Protein AF-A0A1D6YD82-F1 (afdb_monomer_lite)

InterPro domains:
  IPR000440 NADH:ubiquinone/plastoquinone oxidoreductase, chain 3 [PF00507] (14-110)
  IPR000440 NADH:ubiquinone/plastoquinone oxidoreductase, chain 3 [PTHR11058] (2-110)
  IPR038430 NADH:ubiquinone oxidoreductase, subunit 3 superfamily [G3DSA:1.20.58.1610] (1-111)

Structure (mmCIF, N/CA/C/O backbone):
data_AF-A0A1D6YD82-F1
#
_entry.id   AF-A0A1D6YD82-F1
#
loop_
_atom_site.group_PDB
_atom_site.id
_atom_site.type_symbol
_atom_site.label_atom_id
_atom_site.label_alt_id
_atom_site.label_comp_id
_atom_site.label_asym_id
_atom_site.label_entity_id
_atom_site.label_seq_id
_atom_site.pdbx_PDB_ins_code
_atom_site.Cartn_x
_atom_site.Cartn_y
_atom_site.Cartn_z
_atom_site.occupancy
_atom_site.B_iso_or_equiv
_atom_site.auth_seq_id
_atom_site.auth_comp_id
_atom_site.auth_asym_id
_atom_site.auth_atom_id
_atom_site.pdbx_PDB_model_num
ATOM 1 N N . MET A 1 1 ? 20.834 18.895 5.777 1.00 86.38 1 MET A N 1
ATOM 2 C CA . MET A 1 1 ? 19.389 19.181 5.948 1.00 86.38 1 MET A CA 1
ATOM 3 C C . MET A 1 1 ? 18.548 17.921 6.121 1.00 86.38 1 MET A C 1
ATOM 5 O O . MET A 1 1 ? 17.846 17.843 7.114 1.00 86.38 1 MET A O 1
ATOM 9 N N . LEU A 1 2 ? 18.631 16.919 5.239 1.00 91.56 2 LEU A N 1
ATOM 10 C CA . LEU A 1 2 ? 17.781 15.716 5.320 1.00 91.56 2 LEU A CA 1
ATOM 11 C C . LEU A 1 2 ? 17.956 14.909 6.624 1.00 91.56 2 LEU A C 1
ATOM 13 O O . LEU A 1 2 ? 16.970 14.586 7.277 1.00 91.56 2 LEU A O 1
ATOM 17 N N . LEU A 1 3 ? 19.197 14.687 7.073 1.00 93.19 3 LEU A N 1
ATOM 18 C CA . LEU A 1 3 ? 19.475 14.003 8.347 1.00 93.19 3 LEU A CA 1
ATOM 19 C C . LEU A 1 3 ? 18.936 14.771 9.567 1.00 93.19 3 LEU A C 1
ATOM 21 O O . LEU A 1 3 ? 18.464 14.163 10.522 1.00 93.19 3 LEU A O 1
ATOM 25 N N . PHE A 1 4 ? 18.948 16.108 9.505 1.00 95.19 4 PHE A N 1
ATOM 26 C CA 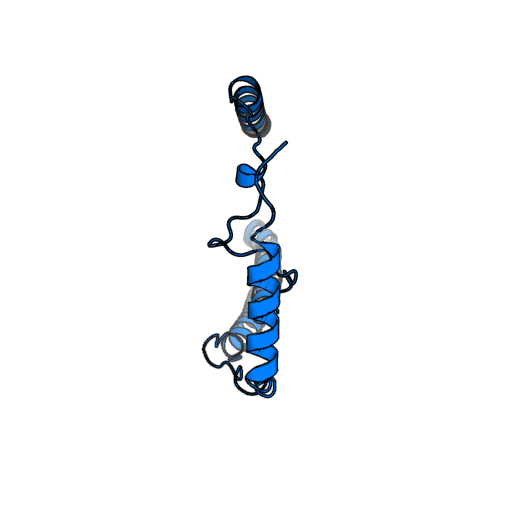. PHE A 1 4 ? 18.356 16.951 10.542 1.00 95.19 4 PHE A CA 1
ATOM 27 C C . PHE A 1 4 ? 16.842 16.735 10.622 1.00 95.19 4 PHE A C 1
ATOM 29 O O . PHE A 1 4 ? 16.335 16.509 11.711 1.00 95.19 4 PHE A O 1
ATOM 36 N N . PHE A 1 5 ? 16.127 16.717 9.492 1.00 95.50 5 PHE A N 1
ATOM 37 C CA . PHE A 1 5 ? 14.679 16.476 9.491 1.00 95.50 5 PHE A CA 1
ATOM 38 C C . PHE A 1 5 ? 14.305 15.068 9.971 1.00 95.50 5 PHE A C 1
ATOM 40 O O . PHE A 1 5 ? 13.377 14.936 10.766 1.00 95.50 5 PHE A O 1
ATOM 47 N N . ILE A 1 6 ? 15.047 14.037 9.553 1.00 96.75 6 ILE A N 1
ATOM 48 C CA . ILE A 1 6 ? 14.799 12.647 9.975 1.00 96.75 6 ILE A CA 1
ATOM 49 C C . ILE A 1 6 ? 14.903 12.490 11.494 1.00 96.75 6 ILE A C 1
ATOM 51 O O . ILE A 1 6 ? 14.129 11.740 12.079 1.00 96.75 6 ILE A O 1
ATOM 55 N N . LEU A 1 7 ? 15.835 13.196 12.138 1.00 96.12 7 LEU A N 1
ATOM 56 C CA . LEU A 1 7 ? 16.027 13.112 13.585 1.00 96.12 7 LEU A CA 1
ATOM 57 C C . LEU A 1 7 ? 15.127 14.087 14.357 1.00 96.12 7 LEU A C 1
ATOM 59 O O . LEU A 1 7 ? 14.593 13.739 15.406 1.00 96.12 7 LEU A O 1
ATOM 63 N N . PHE A 1 8 ? 14.930 15.297 13.836 1.00 97.00 8 PHE A N 1
ATOM 64 C CA . PHE A 1 8 ? 14.187 16.357 14.512 1.00 97.00 8 PHE A CA 1
ATOM 65 C C . PHE A 1 8 ? 12.691 16.050 14.626 1.00 97.00 8 PHE A C 1
ATOM 67 O O . PHE A 1 8 ? 12.119 16.249 15.691 1.00 97.00 8 PHE A O 1
ATOM 74 N N . VAL A 1 9 ? 12.055 15.536 13.568 1.00 96.25 9 VAL A N 1
ATOM 75 C CA . VAL A 1 9 ? 10.605 15.266 13.553 1.00 96.25 9 VAL A CA 1
ATOM 76 C C . VAL A 1 9 ? 10.172 14.256 14.631 1.00 96.25 9 VAL A C 1
ATOM 78 O O . VAL A 1 9 ? 9.318 14.614 15.445 1.00 96.25 9 VAL A O 1
ATOM 81 N N . PRO A 1 10 ? 10.734 13.032 14.719 1.00 96.56 10 PRO A N 1
ATOM 82 C CA . PRO A 1 10 ? 10.330 12.079 15.755 1.00 96.56 10 PRO A CA 1
ATOM 83 C C . PRO A 1 10 ? 10.716 12.555 17.160 1.00 96.56 10 PRO A C 1
ATOM 85 O O . PRO A 1 10 ? 9.952 12.359 18.105 1.00 96.56 10 PRO A O 1
ATOM 88 N N . LEU A 1 11 ? 11.866 13.225 17.303 1.00 96.50 11 LEU A N 1
ATOM 89 C CA . LEU A 1 11 ? 12.304 13.790 18.579 1.00 96.50 11 LEU A CA 1
ATOM 90 C C . LEU A 1 11 ? 11.333 14.866 19.077 1.00 96.50 11 LEU A C 1
ATOM 92 O O . LEU A 1 11 ? 10.976 14.883 20.250 1.00 96.50 11 LEU A O 1
ATOM 96 N N . PHE A 1 12 ? 10.868 15.738 18.185 1.00 96.88 12 PHE A N 1
ATOM 97 C CA . PHE A 1 12 ? 9.913 16.787 18.514 1.00 96.88 12 PHE A CA 1
ATOM 98 C C . PHE A 1 12 ? 8.561 16.210 18.953 1.00 96.88 12 PHE A C 1
ATOM 100 O O . PHE A 1 12 ? 8.006 16.651 19.959 1.00 96.88 12 PHE A O 1
ATOM 107 N N . VAL A 1 13 ? 8.069 15.169 18.268 1.00 96.88 13 VAL A N 1
ATOM 108 C CA . VAL A 1 13 ? 6.851 14.444 18.672 1.00 96.88 13 VAL A CA 1
ATOM 109 C C . VAL A 1 13 ? 7.013 13.824 20.065 1.00 96.88 13 VAL A C 1
ATOM 111 O O . VAL A 1 13 ? 6.117 13.956 20.899 1.00 96.88 13 VAL A O 1
ATOM 114 N N . LEU A 1 14 ? 8.162 13.206 20.355 1.00 96.38 14 LEU A N 1
ATOM 115 C CA . LEU A 1 14 ? 8.454 12.635 21.675 1.00 96.38 14 LEU A CA 1
ATOM 116 C C . LEU A 1 14 ? 8.526 13.697 22.776 1.00 96.38 14 LEU A C 1
ATOM 118 O O . LEU A 1 14 ? 7.994 13.478 23.862 1.00 96.38 14 LEU A O 1
ATOM 122 N N . ILE A 1 15 ? 9.143 14.851 22.505 1.00 96.38 15 ILE A N 1
ATOM 123 C CA . ILE A 1 15 ? 9.212 15.965 23.460 1.00 96.38 15 ILE A CA 1
ATOM 124 C C . ILE A 1 15 ? 7.807 16.484 23.770 1.00 96.38 15 ILE A C 1
ATOM 126 O O . ILE A 1 15 ? 7.471 16.647 24.940 1.00 96.38 15 ILE A O 1
ATOM 130 N N . LEU A 1 16 ? 6.965 16.700 22.755 1.00 96.06 16 LEU A N 1
ATOM 131 C CA . LEU A 1 16 ? 5.585 17.144 22.964 1.00 96.06 16 LEU A CA 1
ATOM 132 C C . LEU A 1 16 ? 4.763 16.124 23.757 1.00 96.06 16 LEU A C 1
ATOM 134 O O . LEU A 1 16 ? 4.018 16.513 24.656 1.00 96.06 16 LEU A O 1
ATOM 138 N N . LEU A 1 17 ? 4.928 14.830 23.473 1.00 95.38 17 LEU A N 1
ATOM 139 C CA . LEU A 1 17 ? 4.284 13.769 24.244 1.00 95.38 17 LEU A CA 1
ATOM 140 C C . LEU A 1 17 ? 4.772 13.753 25.703 1.00 95.38 17 LEU A C 1
ATOM 142 O O . LEU A 1 17 ? 3.963 13.618 26.619 1.00 95.38 17 LEU A O 1
ATOM 146 N N . GLY A 1 18 ? 6.075 13.944 25.931 1.00 93.88 18 GLY A N 1
ATOM 147 C CA . GLY A 1 18 ? 6.663 14.037 27.268 1.00 93.88 18 GLY A CA 1
ATOM 148 C C . GLY A 1 18 ? 6.150 15.245 28.055 1.00 93.88 18 GLY A C 1
ATOM 149 O O . GLY A 1 18 ? 5.753 15.107 29.209 1.00 93.88 18 GLY A O 1
ATOM 150 N N . VAL A 1 19 ? 6.076 16.416 27.417 1.00 94.75 19 VAL A N 1
ATOM 151 C CA . VAL A 1 19 ? 5.492 17.628 28.012 1.00 94.75 19 VAL A CA 1
ATOM 152 C C . VAL A 1 19 ? 4.012 17.416 28.330 1.00 94.75 19 VAL A C 1
ATOM 154 O O . VAL A 1 19 ? 3.574 17.787 29.415 1.00 94.75 19 VAL A O 1
ATOM 157 N N . HIS A 1 20 ? 3.246 16.781 27.436 1.00 92.62 20 HIS A N 1
ATOM 158 C CA . HIS A 1 20 ? 1.845 16.453 27.696 1.00 92.62 20 HIS A CA 1
ATOM 159 C C . HIS A 1 20 ? 1.698 15.570 28.938 1.00 92.62 20 HIS A C 1
ATOM 161 O O . HIS A 1 20 ? 0.890 15.886 29.799 1.00 92.62 20 HIS A O 1
ATOM 167 N N . MET A 1 21 ? 2.509 14.521 29.081 1.00 89.62 21 MET A N 1
ATOM 168 C CA . MET A 1 21 ? 2.461 13.644 30.256 1.00 89.62 21 MET A CA 1
ATOM 169 C C . MET A 1 21 ? 2.850 14.355 31.563 1.00 89.62 21 MET A C 1
ATOM 171 O O . MET A 1 21 ? 2.307 14.017 32.610 1.00 89.62 21 MET A O 1
ATOM 175 N N . LEU A 1 22 ? 3.763 15.334 31.519 1.00 89.06 22 LEU A N 1
ATOM 176 C CA . LEU A 1 22 ? 4.165 16.107 32.703 1.00 89.06 22 LEU A CA 1
ATOM 177 C C . LEU A 1 22 ? 3.146 17.186 33.099 1.00 89.06 22 LEU A C 1
ATOM 179 O O . LEU A 1 22 ? 2.976 17.458 34.284 1.00 89.06 22 LEU A O 1
ATOM 183 N N . VAL A 1 23 ? 2.513 17.837 32.120 1.00 90.06 23 VAL A N 1
ATOM 184 C CA . VAL A 1 23 ? 1.611 18.979 32.348 1.00 90.06 23 VAL A CA 1
ATOM 185 C C . VAL A 1 23 ? 0.151 18.537 32.493 1.00 90.06 23 VAL A C 1
ATOM 187 O O . VAL A 1 23 ? -0.627 19.199 33.181 1.00 90.06 23 VAL A O 1
ATOM 190 N N . ALA A 1 24 ? -0.252 17.431 31.862 1.00 85.94 24 ALA A N 1
ATOM 191 C CA . ALA A 1 24 ? -1.623 16.947 31.932 1.00 85.94 24 ALA A CA 1
ATOM 192 C C . ALA A 1 24 ? -1.941 16.388 33.324 1.00 85.94 24 ALA A C 1
ATOM 194 O O . ALA A 1 24 ? -1.254 15.518 33.855 1.00 85.94 24 ALA A O 1
ATOM 195 N N . THR A 1 25 ? -3.049 16.854 33.900 1.00 79.12 25 THR A N 1
ATOM 196 C CA . THR A 1 25 ? -3.591 16.274 35.129 1.00 79.12 25 THR A CA 1
ATOM 197 C C . THR A 1 25 ? -4.176 14.891 34.832 1.00 79.12 25 THR A C 1
ATOM 199 O O . THR A 1 25 ? -5.151 14.739 34.091 1.00 79.12 25 THR A O 1
ATOM 202 N N . SER A 1 26 ? -3.548 13.855 35.387 1.00 74.12 26 SER A N 1
ATOM 203 C CA . SER A 1 26 ? -4.035 12.481 35.289 1.00 74.12 26 SER A CA 1
ATOM 204 C C . SER A 1 26 ? -4.957 12.185 36.470 1.00 74.12 26 SER A C 1
ATOM 206 O 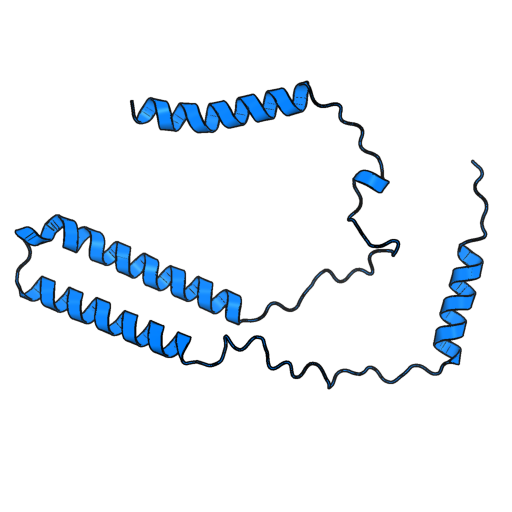O . SER A 1 26 ? -4.497 12.011 37.596 1.00 74.12 26 SER A O 1
ATOM 208 N N . ASN A 1 27 ? -6.267 12.151 36.218 1.00 78.19 27 ASN A N 1
ATOM 209 C CA . ASN A 1 27 ? -7.276 11.717 37.186 1.00 78.19 27 ASN A CA 1
ATOM 210 C C . ASN A 1 27 ? -8.068 10.536 36.583 1.00 78.19 27 ASN A C 1
ATOM 212 O O . ASN A 1 27 ? -9.032 10.767 35.835 1.00 78.19 27 ASN A O 1
ATOM 216 N N . PRO A 1 28 ? -7.573 9.292 36.756 1.00 76.06 28 PRO A N 1
ATOM 217 C CA . PRO A 1 28 ? -8.216 8.089 36.246 1.00 76.06 28 PRO A CA 1
ATOM 218 C C . PRO A 1 28 ? -9.344 7.660 37.190 1.00 76.06 28 PRO A C 1
ATOM 220 O O . PRO A 1 28 ? -9.098 7.184 38.293 1.00 76.06 28 PRO A O 1
ATOM 223 N N . ASP A 1 29 ? -10.583 7.816 36.737 1.00 79.81 29 ASP A N 1
ATOM 224 C CA . ASP A 1 29 ? -11.772 7.302 37.418 1.00 79.81 29 ASP A CA 1
ATOM 225 C C . ASP A 1 29 ? -12.266 6.021 36.725 1.00 79.81 29 ASP A C 1
ATOM 227 O O . ASP A 1 29 ? -12.117 5.885 35.508 1.00 79.81 29 ASP A O 1
ATOM 231 N N . ALA A 1 30 ? -12.871 5.093 37.471 1.00 74.1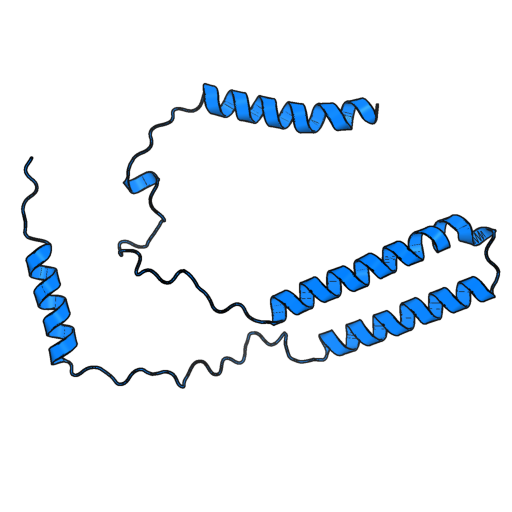2 30 ALA A N 1
ATOM 232 C CA . ALA A 1 30 ? -13.315 3.787 36.971 1.00 74.12 30 ALA A CA 1
ATOM 233 C C . ALA A 1 30 ? -14.301 3.913 35.792 1.00 74.12 30 ALA A C 1
ATOM 235 O O . ALA A 1 30 ? -14.217 3.151 34.830 1.00 74.12 30 ALA A O 1
ATOM 236 N N . ALA A 1 31 ? -15.171 4.927 35.825 1.00 70.94 31 ALA A N 1
ATOM 237 C CA . ALA A 1 31 ? -16.105 5.240 34.743 1.00 70.94 31 ALA A CA 1
ATOM 238 C C . ALA A 1 31 ? -15.436 5.908 33.523 1.00 70.94 31 ALA A C 1
ATOM 240 O O . ALA A 1 31 ? -15.965 5.859 32.416 1.00 70.94 31 ALA A O 1
ATOM 241 N N . LYS A 1 32 ? -14.267 6.537 33.708 1.00 69.88 32 LYS A N 1
ATOM 242 C CA . LYS A 1 32 ? -13.487 7.183 32.639 1.00 69.88 32 LYS A CA 1
ATOM 243 C C . LYS A 1 32 ? -12.583 6.193 31.899 1.00 69.88 32 LYS A C 1
ATOM 245 O O . LYS A 1 32 ? -12.224 6.441 30.751 1.00 69.88 32 LYS A O 1
ATOM 250 N N . VAL A 1 33 ? -12.199 5.099 32.557 1.00 80.75 33 VAL A N 1
ATOM 251 C CA . VAL A 1 33 ? -11.339 4.044 31.990 1.00 80.75 33 VAL A CA 1
ATOM 252 C C . VAL A 1 33 ? -12.122 2.838 31.463 1.00 80.75 33 VAL A C 1
ATOM 254 O O . VAL A 1 33 ? -11.530 1.975 30.817 1.00 80.75 33 VAL A O 1
ATOM 257 N N . SER A 1 34 ? -13.434 2.763 31.707 1.00 77.12 34 SER A N 1
ATOM 258 C CA . SER A 1 34 ? -14.293 1.740 31.110 1.00 77.12 34 SER A CA 1
ATOM 259 C C . SER A 1 34 ? -14.691 2.108 29.672 1.00 77.12 34 SER A C 1
ATOM 261 O O . SER A 1 34 ? -14.861 3.293 29.375 1.00 77.12 34 SER A O 1
ATOM 263 N N . PRO A 1 35 ? -14.888 1.127 28.770 1.00 80.69 35 PRO A N 1
ATOM 264 C CA . PRO A 1 35 ? -15.432 1.378 27.438 1.00 80.69 35 PRO A CA 1
ATOM 265 C C . PRO A 1 35 ? -16.767 2.128 27.504 1.00 80.69 35 PRO A C 1
ATOM 267 O O . PRO A 1 35 ? -17.587 1.864 28.384 1.00 80.69 35 PRO A O 1
ATOM 270 N N . TYR A 1 36 ? -16.995 3.054 26.568 1.00 76.88 36 TYR A N 1
ATOM 271 C CA . TYR A 1 36 ? -18.289 3.722 26.456 1.00 76.88 36 TYR A CA 1
ATOM 272 C C . TYR A 1 36 ? -19.326 2.726 25.941 1.00 76.88 36 TYR A C 1
ATOM 274 O O . TYR A 1 36 ? -19.316 2.334 24.775 1.00 76.88 36 TYR A O 1
ATOM 282 N N . GLU A 1 37 ? -20.233 2.339 26.821 1.00 77.31 37 GLU A N 1
ATOM 283 C CA . GLU A 1 37 ? -21.403 1.537 26.505 1.00 77.31 37 GLU A CA 1
ATOM 284 C C . GLU A 1 37 ? -22.619 2.376 26.868 1.00 77.31 37 GLU A C 1
ATOM 286 O O . GLU A 1 37 ? -22.582 3.104 27.858 1.00 77.31 37 GLU A O 1
ATOM 291 N N . CYS A 1 38 ? -23.685 2.336 26.070 1.00 77.75 38 CYS A N 1
ATOM 292 C CA . CYS A 1 38 ? -24.868 3.195 26.213 1.00 77.75 38 CYS A CA 1
ATOM 293 C C . CYS A 1 38 ? -25.705 2.933 27.498 1.00 77.75 38 CYS A C 1
ATOM 295 O O . CYS A 1 38 ? -26.928 2.858 27.427 1.00 77.75 38 CYS A O 1
ATOM 297 N N . GLY A 1 39 ? -25.079 2.772 28.669 1.00 73.50 39 GLY A N 1
ATOM 298 C CA . GLY A 1 39 ? -25.699 2.458 29.958 1.00 73.50 39 GLY A CA 1
ATOM 299 C C . GLY A 1 39 ? -25.889 0.961 30.226 1.00 73.50 39 GLY A C 1
ATOM 300 O O . GLY A 1 39 ? -26.601 0.604 31.160 1.00 73.50 39 GLY A O 1
ATOM 301 N N . MET A 1 40 ? -25.289 0.083 29.415 1.00 66.94 40 MET A N 1
ATOM 302 C CA . MET A 1 40 ? -25.420 -1.378 29.503 1.00 66.94 40 MET A CA 1
ATOM 303 C C . MET A 1 40 ? -24.058 -2.007 29.802 1.00 66.94 40 MET A C 1
ATOM 305 O O . MET A 1 40 ? -23.045 -1.456 29.397 1.00 66.94 40 MET A O 1
ATOM 309 N N . ASN A 1 41 ? -24.031 -3.148 30.488 1.00 68.75 41 ASN A N 1
ATOM 310 C CA . ASN A 1 41 ? -22.803 -3.886 30.770 1.00 68.75 41 ASN A CA 1
ATOM 311 C C . ASN A 1 41 ? -22.314 -4.675 29.546 1.00 68.75 41 ASN A C 1
ATOM 313 O O . ASN A 1 41 ? -23.106 -5.339 28.877 1.00 68.75 41 ASN A O 1
ATOM 317 N N . SER A 1 42 ? -21.002 -4.647 29.308 1.00 63.50 42 SER A N 1
ATOM 318 C CA . SER A 1 42 ? -20.323 -5.413 28.261 1.00 63.50 42 SER A CA 1
ATOM 319 C C . SER A 1 42 ? -20.631 -6.897 28.389 1.00 63.50 42 SER A C 1
ATOM 321 O O . SER A 1 42 ? -20.044 -7.634 29.183 1.00 63.50 42 SER A O 1
ATOM 323 N N . VAL A 1 43 ? -21.574 -7.370 27.579 1.00 60.06 43 VAL A N 1
ATOM 324 C CA . VAL A 1 43 ? -21.747 -8.800 27.354 1.00 60.06 43 VAL A CA 1
ATOM 325 C C . VAL A 1 43 ? -20.594 -9.205 26.451 1.00 60.06 43 VAL A C 1
ATOM 327 O O . VAL A 1 43 ? -20.547 -8.838 25.278 1.00 60.06 43 VAL A O 1
ATOM 330 N N . SER A 1 44 ? -19.616 -9.888 27.039 1.00 66.62 44 SER A N 1
ATOM 331 C CA . SER A 1 44 ? -18.372 -10.262 26.384 1.00 66.62 44 SER A CA 1
ATOM 332 C C . SER A 1 44 ? -18.629 -11.149 25.163 1.00 66.62 44 SER A C 1
ATOM 334 O O . SER A 1 44 ? -18.752 -12.366 25.286 1.00 66.62 44 SER A O 1
ATOM 336 N N . ASP A 1 45 ? -18.652 -10.537 23.984 1.00 63.56 45 ASP A N 1
ATOM 337 C CA . ASP A 1 45 ? -18.140 -11.139 22.758 1.00 63.56 45 ASP A CA 1
ATOM 338 C C . ASP A 1 45 ? -17.677 -10.029 21.799 1.00 63.56 45 ASP A C 1
ATOM 340 O O . ASP A 1 45 ? -18.423 -9.514 20.970 1.00 63.56 45 ASP A O 1
ATOM 344 N N . ALA A 1 46 ? -16.415 -9.612 21.946 1.00 65.44 46 ALA A N 1
ATOM 345 C CA . ALA A 1 46 ? -15.788 -8.590 21.100 1.00 65.44 46 ALA A CA 1
ATOM 346 C C . ALA A 1 46 ? -15.384 -9.126 19.708 1.00 65.44 46 ALA A C 1
ATOM 348 O O . ALA A 1 46 ? -14.731 -8.430 18.929 1.00 65.44 46 ALA A O 1
ATOM 349 N N . ARG A 1 47 ? -15.726 -10.382 19.382 1.00 68.38 47 ARG A N 1
ATOM 350 C CA . ARG A 1 47 ? -15.389 -11.011 18.102 1.00 68.38 47 ARG A CA 1
ATOM 351 C C . ARG A 1 47 ? -16.477 -10.735 17.072 1.00 68.38 47 ARG A C 1
ATOM 353 O O . ARG A 1 47 ? -17.411 -11.513 16.892 1.00 68.38 47 ARG A O 1
ATOM 360 N N . GLN A 1 48 ? -16.313 -9.648 16.325 1.00 68.00 48 GLN A N 1
ATOM 361 C CA . GLN A 1 48 ? -17.051 -9.481 15.078 1.00 68.00 48 GLN A CA 1
ATOM 362 C C . GLN A 1 48 ? -16.500 -10.422 14.000 1.00 68.00 48 GLN A C 1
ATOM 364 O O . GLN A 1 48 ? -15.291 -10.587 13.836 1.00 68.00 48 GLN A O 1
ATOM 369 N N . LYS A 1 49 ? -17.406 -11.056 13.248 1.00 69.19 49 LYS A N 1
ATOM 370 C CA . LYS A 1 49 ? -17.053 -11.814 12.045 1.00 69.19 49 LYS A CA 1
ATOM 371 C C . LYS A 1 49 ? -16.651 -10.816 10.964 1.00 69.19 49 LYS A C 1
ATOM 373 O O . LYS A 1 49 ? -17.511 -10.170 10.370 1.00 69.19 49 LYS A O 1
ATOM 378 N N . PHE A 1 50 ? -15.349 -10.677 10.743 1.00 64.75 50 PHE A N 1
ATOM 379 C CA . PHE A 1 50 ? -14.827 -9.851 9.662 1.00 64.75 50 PHE A CA 1
ATOM 380 C C . PHE A 1 50 ? -15.149 -10.485 8.309 1.00 64.75 50 PHE A C 1
ATOM 382 O O . PHE A 1 50 ? -15.055 -11.701 8.132 1.00 64.75 50 PHE A O 1
ATOM 389 N N . GLN A 1 51 ? -15.561 -9.649 7.361 1.00 75.81 51 GLN A N 1
ATOM 390 C CA . GLN A 1 51 ? -15.832 -10.075 5.993 1.00 75.81 51 GLN A CA 1
ATOM 391 C C . GLN A 1 51 ? -14.508 -10.291 5.251 1.00 75.81 51 GLN A C 1
ATOM 393 O O . GLN A 1 51 ? -13.570 -9.510 5.410 1.00 75.81 51 GLN A O 1
ATOM 398 N N . VAL A 1 52 ? -14.439 -11.335 4.420 1.00 81.44 52 VAL A N 1
ATOM 399 C CA . VAL A 1 52 ? -13.232 -11.687 3.642 1.00 81.44 52 VAL A CA 1
ATOM 400 C C . VAL A 1 52 ? -12.830 -10.563 2.674 1.00 81.44 52 VAL A C 1
ATOM 402 O O . VAL A 1 52 ? -11.654 -10.412 2.359 1.00 81.44 52 VAL A O 1
ATOM 405 N N . SER A 1 53 ? -13.772 -9.707 2.275 1.00 80.56 53 SER A N 1
ATOM 406 C CA . SER A 1 53 ? -13.561 -8.576 1.363 1.00 80.56 53 SER A CA 1
ATOM 407 C C . SER A 1 53 ? -12.467 -7.608 1.835 1.00 80.56 53 SER A C 1
ATOM 409 O O . SER A 1 53 ? -11.698 -7.111 1.017 1.00 80.56 53 SER A O 1
ATOM 411 N N . PHE A 1 54 ? -12.311 -7.400 3.149 1.00 82.06 54 PHE A N 1
ATOM 412 C CA . PHE A 1 54 ? -11.235 -6.554 3.687 1.00 82.06 54 PHE A CA 1
ATOM 413 C C . PHE A 1 54 ? -9.838 -7.153 3.469 1.00 82.06 54 PHE A C 1
ATOM 415 O O . PHE A 1 54 ? -8.872 -6.418 3.273 1.00 82.06 54 PHE A O 1
ATOM 422 N N . PHE A 1 55 ? -9.726 -8.483 3.471 1.00 86.25 55 PHE A N 1
ATOM 423 C CA . PHE A 1 55 ? -8.468 -9.175 3.194 1.00 86.25 55 PHE A CA 1
ATOM 424 C C . PHE A 1 55 ? -8.099 -9.107 1.707 1.00 86.25 55 PHE A C 1
ATOM 426 O O . PHE A 1 55 ? -6.934 -8.901 1.381 1.00 86.25 55 PHE A O 1
ATOM 433 N N . LEU A 1 56 ? -9.084 -9.212 0.809 1.00 87.12 56 LEU A N 1
ATOM 434 C CA . LEU A 1 56 ? -8.858 -9.133 -0.638 1.00 87.12 56 LEU A CA 1
ATOM 435 C C . LEU A 1 56 ? -8.308 -7.766 -1.059 1.00 87.12 56 LEU A C 1
ATOM 437 O O . LEU A 1 56 ? -7.357 -7.708 -1.831 1.00 87.12 56 LEU A O 1
ATOM 441 N N . VAL A 1 57 ? -8.815 -6.673 -0.475 1.00 86.31 57 VAL A N 1
ATOM 442 C CA . VAL A 1 57 ? -8.268 -5.322 -0.705 1.00 86.31 57 VAL A CA 1
ATOM 443 C C . VAL A 1 57 ? -6.815 -5.212 -0.222 1.00 86.31 57 VAL A C 1
ATOM 445 O O . VAL A 1 57 ? -5.983 -4.633 -0.917 1.00 86.31 57 VAL A O 1
ATOM 448 N N . ALA A 1 58 ? -6.482 -5.794 0.935 1.00 91.56 58 ALA A N 1
ATOM 449 C CA . ALA A 1 58 ? -5.111 -5.791 1.450 1.00 91.56 58 ALA A CA 1
ATOM 450 C C . ALA A 1 58 ? -4.155 -6.609 0.565 1.00 91.56 58 ALA A C 1
ATOM 452 O O . ALA A 1 58 ? -3.039 -6.175 0.288 1.00 91.56 58 ALA A O 1
ATOM 453 N N . LEU A 1 59 ? -4.601 -7.771 0.081 1.00 90.62 59 LEU A N 1
ATOM 454 C CA . LEU A 1 59 ? -3.830 -8.607 -0.836 1.00 90.62 59 LEU A CA 1
ATOM 455 C C . LEU A 1 59 ? -3.612 -7.907 -2.186 1.00 90.62 59 LEU A C 1
ATOM 457 O O . LEU A 1 59 ? -2.504 -7.936 -2.718 1.00 90.62 59 LEU A O 1
ATOM 461 N N . LEU A 1 60 ? -4.632 -7.221 -2.705 1.00 88.50 60 LEU A N 1
ATOM 462 C CA . LEU A 1 60 ? -4.545 -6.439 -3.937 1.00 88.50 60 LEU A CA 1
ATOM 463 C C . LEU A 1 60 ? -3.561 -5.270 -3.812 1.00 88.50 60 LEU A C 1
ATOM 465 O O . LEU A 1 60 ? -2.778 -5.027 -4.728 1.00 88.50 60 LEU A O 1
ATOM 469 N N . PHE A 1 61 ? -3.555 -4.591 -2.660 1.00 90.94 61 PHE A N 1
ATOM 470 C CA . PHE A 1 61 ? -2.584 -3.540 -2.360 1.00 90.94 61 PHE A CA 1
ATOM 471 C C . PHE A 1 61 ? -1.148 -4.074 -2.372 1.00 90.94 61 PHE A C 1
ATOM 473 O O . PHE A 1 61 ? -0.283 -3.447 -2.970 1.00 90.94 61 PHE A O 1
ATOM 480 N N . ILE A 1 62 ? -0.901 -5.256 -1.796 1.00 93.75 62 ILE A N 1
ATOM 481 C CA . ILE A 1 62 ? 0.431 -5.885 -1.805 1.00 93.75 62 ILE A CA 1
ATOM 482 C C . ILE A 1 62 ? 0.894 -6.190 -3.235 1.00 93.75 62 ILE A C 1
ATOM 484 O O . ILE A 1 62 ? 2.045 -5.929 -3.579 1.00 93.75 62 ILE A O 1
ATOM 488 N N . VAL A 1 63 ? 0.017 -6.740 -4.079 1.00 92.81 63 VAL A N 1
ATOM 489 C CA . VAL A 1 63 ? 0.377 -7.081 -5.465 1.00 92.81 63 VAL A CA 1
ATOM 490 C C . VAL A 1 63 ? 0.657 -5.822 -6.293 1.00 92.81 63 VAL A C 1
ATOM 492 O O . VAL A 1 63 ? 1.643 -5.792 -7.026 1.00 92.81 63 VAL A O 1
ATOM 495 N N . PHE A 1 64 ? -0.157 -4.773 -6.148 1.00 90.38 64 PHE A N 1
ATOM 496 C CA . PHE A 1 64 ? 0.046 -3.508 -6.860 1.00 90.38 64 PHE A CA 1
ATOM 497 C C . PHE A 1 64 ? 1.269 -2.721 -6.347 1.00 90.38 64 PHE A C 1
ATOM 499 O O . PHE A 1 64 ? 1.987 -2.109 -7.134 1.00 90.38 64 PHE A O 1
ATOM 506 N N . ASP A 1 65 ? 1.574 -2.779 -5.048 1.00 94.69 65 ASP A N 1
ATOM 507 C CA . ASP A 1 65 ? 2.798 -2.189 -4.485 1.00 94.69 65 ASP A CA 1
ATOM 508 C C . ASP A 1 65 ? 4.059 -2.880 -5.042 1.00 94.69 65 ASP A C 1
ATOM 510 O O . ASP A 1 65 ? 5.020 -2.224 -5.456 1.00 94.69 65 ASP A O 1
ATOM 514 N N . LEU A 1 66 ? 4.023 -4.213 -5.175 1.00 94.00 66 LEU A N 1
ATOM 515 C CA . LEU A 1 66 ? 5.090 -4.977 -5.831 1.00 94.00 66 LEU A CA 1
ATOM 516 C C . LEU A 1 66 ? 5.219 -4.673 -7.331 1.00 94.00 66 LEU A C 1
ATOM 518 O O . LEU A 1 66 ? 6.332 -4.713 -7.861 1.00 94.00 66 LEU A O 1
ATOM 522 N N . GLU A 1 67 ? 4.122 -4.346 -8.018 1.00 94.12 67 GLU A N 1
ATOM 523 C CA . GLU A 1 67 ? 4.161 -3.927 -9.422 1.00 94.12 67 GLU A CA 1
ATOM 524 C C . GLU A 1 67 ? 4.971 -2.637 -9.594 1.00 94.12 67 GLU A C 1
ATOM 526 O O . GLU A 1 67 ? 5.877 -2.568 -10.430 1.00 94.12 67 GLU A O 1
ATOM 531 N N . ILE A 1 68 ? 4.691 -1.629 -8.764 1.00 93.56 68 ILE A N 1
ATOM 532 C CA . ILE A 1 68 ? 5.389 -0.339 -8.802 1.00 93.56 68 ILE A CA 1
ATOM 533 C C . ILE A 1 68 ? 6.862 -0.522 -8.441 1.00 93.56 68 ILE A C 1
ATOM 535 O O . ILE A 1 68 ? 7.734 0.059 -9.092 1.00 93.56 68 ILE A O 1
ATOM 539 N N . LEU A 1 69 ? 7.159 -1.364 -7.448 1.00 95.19 69 LEU A N 1
ATOM 540 C CA . LEU A 1 69 ? 8.534 -1.690 -7.080 1.00 95.19 69 LEU A CA 1
ATOM 541 C C . LEU A 1 69 ? 9.308 -2.303 -8.255 1.00 95.19 69 LEU A C 1
ATOM 543 O O . LEU A 1 69 ? 10.481 -1.986 -8.440 1.00 95.19 69 LEU A O 1
ATOM 547 N N . PHE A 1 70 ? 8.667 -3.145 -9.068 1.00 91.31 70 PHE A N 1
ATOM 548 C CA . PHE A 1 70 ? 9.288 -3.725 -10.259 1.00 91.31 70 PHE A CA 1
ATOM 549 C C . PHE A 1 70 ? 9.444 -2.708 -11.403 1.00 91.31 70 PHE A C 1
ATOM 551 O O . PHE A 1 70 ? 10.457 -2.710 -12.107 1.00 91.31 70 PHE A O 1
ATOM 558 N N . LEU A 1 71 ? 8.486 -1.792 -11.569 1.00 91.88 71 LEU A N 1
ATOM 559 C CA . LEU A 1 71 ? 8.573 -0.718 -12.562 1.00 91.88 71 LEU A CA 1
ATOM 560 C C . LEU A 1 71 ? 9.587 0.368 -12.190 1.00 91.88 71 LEU A C 1
ATOM 562 O O . LEU A 1 71 ? 10.122 1.033 -13.077 1.00 91.88 71 LEU A O 1
ATOM 566 N N . TYR A 1 72 ? 9.903 0.551 -10.909 1.00 93.31 72 TYR A N 1
ATOM 567 C CA . TYR A 1 72 ? 10.807 1.614 -10.478 1.00 93.31 72 TYR A CA 1
ATOM 568 C C . TYR A 1 72 ? 12.232 1.479 -11.070 1.00 93.31 72 TYR A C 1
ATOM 570 O O . TYR A 1 72 ? 12.687 2.409 -11.736 1.00 93.31 72 TYR A O 1
ATOM 578 N N . PRO A 1 73 ? 12.942 0.337 -10.967 1.00 90.50 73 PRO A N 1
ATOM 579 C CA . PRO A 1 73 ? 14.242 0.162 -11.622 1.00 90.50 73 PRO A CA 1
ATOM 580 C C . PRO A 1 73 ? 14.181 0.298 -13.144 1.00 90.50 73 PRO A C 1
ATOM 582 O O . PRO A 1 73 ? 15.099 0.850 -13.758 1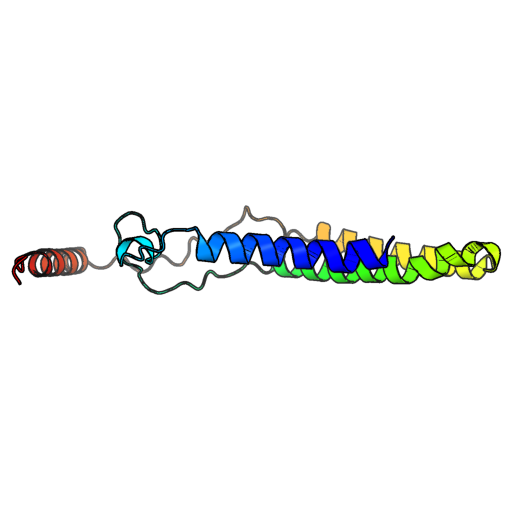.00 90.50 73 PRO A O 1
ATOM 585 N N . LEU A 1 74 ? 13.096 -0.183 -13.758 1.00 90.19 74 LEU A N 1
ATOM 586 C CA . LEU A 1 74 ? 12.882 -0.048 -15.192 1.00 90.19 74 LEU A CA 1
ATOM 587 C C . LEU A 1 74 ? 12.790 1.432 -15.581 1.00 90.19 74 LEU A C 1
ATOM 589 O O . LEU A 1 74 ? 13.511 1.849 -16.478 1.00 90.19 74 LEU A O 1
ATOM 593 N N . THR A 1 75 ? 11.971 2.225 -14.878 1.00 91.31 75 THR A N 1
ATOM 594 C CA . THR A 1 75 ? 11.803 3.670 -15.128 1.00 91.31 75 THR A CA 1
ATOM 595 C C . THR A 1 75 ? 13.103 4.453 -14.950 1.00 91.31 75 THR A C 1
ATOM 597 O O . THR A 1 75 ? 13.428 5.297 -15.784 1.00 91.31 75 THR A O 1
ATOM 600 N N . VAL A 1 76 ? 13.891 4.131 -13.920 1.00 93.75 76 VAL A N 1
ATOM 601 C CA . VAL A 1 76 ? 15.196 4.766 -13.670 1.00 93.75 76 VAL A CA 1
ATOM 602 C C . VAL A 1 76 ? 16.220 4.433 -14.764 1.00 93.75 76 VAL A C 1
ATOM 604 O O . VAL A 1 76 ? 17.054 5.273 -15.096 1.00 93.75 76 VAL A O 1
ATOM 607 N N . SER A 1 77 ? 16.160 3.236 -15.354 1.00 91.69 77 SER A N 1
ATOM 608 C CA . SER A 1 77 ? 17.130 2.762 -16.354 1.00 91.69 77 SER A CA 1
ATOM 609 C C . SER A 1 77 ? 16.621 2.765 -17.802 1.00 91.69 77 SER A C 1
ATOM 611 O O . SER A 1 77 ? 17.304 2.231 -18.678 1.00 91.69 77 SER A O 1
ATOM 613 N N . LEU A 1 78 ? 15.480 3.412 -18.094 1.00 87.88 78 LEU A N 1
ATOM 614 C CA . LEU A 1 78 ? 14.840 3.408 -19.425 1.00 87.88 78 LEU A CA 1
ATOM 615 C C . LEU A 1 78 ? 15.786 3.781 -20.570 1.00 87.88 78 LEU A C 1
ATOM 617 O O . LEU A 1 78 ? 15.686 3.211 -21.650 1.00 87.88 78 LEU A O 1
ATOM 621 N N . TYR A 1 79 ? 16.722 4.701 -20.332 1.00 87.31 79 TYR A N 1
ATOM 622 C CA . TYR A 1 79 ? 17.691 5.144 -21.339 1.00 87.31 79 TYR A CA 1
ATOM 623 C C . TYR A 1 79 ? 18.692 4.059 -21.766 1.00 87.31 79 TYR A C 1
ATOM 625 O O . TYR A 1 79 ? 19.261 4.148 -22.851 1.00 87.31 79 TYR A O 1
ATOM 633 N N . HIS A 1 80 ? 18.917 3.047 -20.928 1.00 88.12 80 HIS A N 1
ATOM 634 C CA . HIS A 1 80 ? 19.852 1.948 -21.184 1.00 88.12 80 HIS A CA 1
ATOM 635 C C . HIS A 1 80 ? 19.148 0.636 -21.557 1.00 88.12 80 HIS A C 1
ATOM 637 O O . HIS A 1 80 ? 19.811 -0.331 -21.935 1.00 88.12 80 HIS A O 1
ATOM 643 N N . ILE A 1 81 ? 17.820 0.584 -21.442 1.00 88.62 81 ILE A N 1
ATOM 644 C CA . ILE A 1 81 ? 17.025 -0.612 -21.708 1.00 88.62 81 ILE A CA 1
ATOM 645 C C . ILE A 1 81 ? 16.724 -0.723 -23.213 1.00 88.62 81 ILE A C 1
ATOM 647 O O . ILE A 1 81 ? 16.441 0.264 -23.890 1.00 88.62 81 ILE A O 1
ATOM 651 N N . SER A 1 82 ? 16.774 -1.939 -23.758 1.00 87.19 82 SER A N 1
ATOM 652 C CA . SER A 1 82 ? 16.366 -2.199 -25.143 1.00 87.19 82 SER A CA 1
ATOM 653 C C . SER A 1 82 ? 14.838 -2.271 -25.271 1.00 87.19 82 SER A C 1
ATOM 655 O O . SER A 1 82 ? 14.130 -2.513 -24.292 1.00 87.19 82 SER A O 1
ATOM 657 N N . LEU A 1 83 ? 14.310 -2.149 -26.497 1.00 88.12 83 LEU A N 1
ATOM 658 C CA . LEU A 1 83 ? 12.868 -2.290 -26.789 1.00 88.12 83 LEU A CA 1
ATOM 659 C C . LEU A 1 83 ? 12.258 -3.598 -26.245 1.00 88.12 83 LEU A C 1
ATOM 661 O O . LEU A 1 83 ? 11.068 -3.659 -25.948 1.00 88.12 83 LEU A O 1
ATOM 665 N N . PHE A 1 84 ? 13.078 -4.634 -26.068 1.00 89.56 84 PHE A N 1
ATOM 666 C CA . PHE A 1 84 ? 12.672 -5.892 -25.454 1.00 89.56 84 PHE A CA 1
ATOM 667 C C . PHE A 1 84 ? 12.306 -5.740 -23.967 1.00 89.56 84 PHE A C 1
ATOM 669 O O . PHE A 1 84 ? 11.272 -6.247 -23.536 1.00 89.56 84 PHE A O 1
ATOM 676 N N . GLY A 1 85 ? 13.101 -4.991 -23.194 1.00 88.38 85 GLY A N 1
ATOM 677 C CA . GLY A 1 85 ? 12.812 -4.704 -21.783 1.00 88.38 85 GLY A CA 1
ATOM 678 C C . GLY A 1 85 ? 11.526 -3.895 -21.604 1.00 88.38 85 GLY A C 1
ATOM 679 O O . GLY A 1 85 ? 10.749 -4.154 -20.687 1.00 88.38 85 GLY A O 1
ATOM 680 N N . PHE A 1 86 ? 11.250 -2.985 -22.541 1.00 89.56 86 PHE A N 1
ATOM 681 C CA . PHE A 1 86 ? 9.985 -2.254 -22.588 1.00 89.56 86 PHE A CA 1
ATOM 682 C C . PHE A 1 86 ? 8.781 -3.186 -22.809 1.00 89.56 86 PHE A C 1
ATOM 684 O O . PHE A 1 86 ? 7.764 -3.055 -22.131 1.00 89.56 86 PHE A O 1
ATOM 691 N N . TRP A 1 87 ? 8.894 -4.168 -23.709 1.00 93.56 87 TRP A N 1
ATOM 692 C CA . TRP A 1 87 ? 7.796 -5.103 -23.975 1.00 93.56 87 TRP A CA 1
ATOM 693 C C . TRP A 1 87 ? 7.503 -6.024 -22.786 1.00 93.56 87 TRP A C 1
ATOM 695 O O . TRP A 1 87 ? 6.341 -6.282 -22.478 1.00 93.56 87 TRP A O 1
ATOM 705 N N . ILE A 1 88 ? 8.543 -6.470 -22.075 1.00 91.75 88 ILE A N 1
ATOM 706 C CA . ILE A 1 88 ? 8.393 -7.250 -20.836 1.00 91.75 88 ILE A CA 1
ATOM 707 C C . ILE A 1 88 ? 7.606 -6.456 -19.790 1.00 91.75 88 ILE A C 1
ATOM 709 O O . ILE A 1 88 ? 6.696 -6.998 -19.168 1.00 91.75 88 ILE A O 1
ATOM 713 N N . ALA A 1 89 ? 7.910 -5.167 -19.632 1.00 91.38 89 ALA A N 1
ATOM 714 C CA . ALA A 1 89 ? 7.191 -4.297 -18.710 1.00 91.38 89 ALA A CA 1
ATOM 715 C C . ALA A 1 89 ? 5.719 -4.110 -19.095 1.00 91.38 89 ALA A C 1
ATOM 717 O O . ALA A 1 89 ? 4.847 -4.176 -18.234 1.00 91.38 89 ALA A O 1
ATOM 718 N N . MET A 1 90 ? 5.432 -3.949 -20.390 1.00 92.3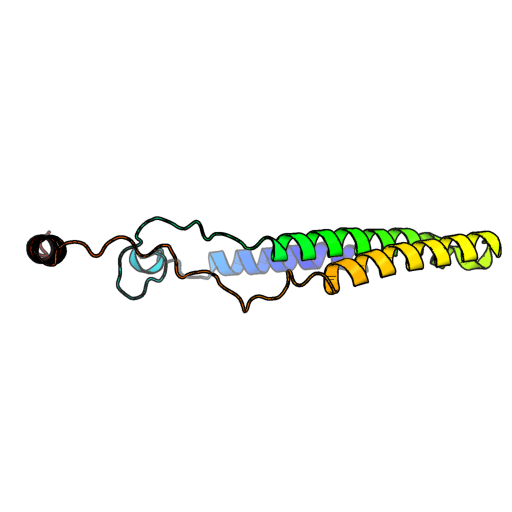8 90 MET A N 1
ATOM 719 C CA . MET A 1 90 ? 4.056 -3.852 -20.885 1.00 92.38 90 MET A CA 1
ATOM 720 C C . MET A 1 90 ? 3.260 -5.133 -20.620 1.00 92.38 90 MET A C 1
ATOM 722 O O . MET A 1 90 ? 2.112 -5.063 -20.189 1.00 92.38 90 MET A O 1
ATOM 726 N N . VAL A 1 91 ? 3.866 -6.306 -20.825 1.00 94.50 91 VAL A N 1
ATOM 727 C CA . VAL A 1 91 ? 3.228 -7.598 -20.517 1.00 94.50 91 VAL A CA 1
ATOM 728 C C . VAL A 1 91 ? 3.006 -7.765 -19.010 1.00 94.50 91 VAL A C 1
ATOM 730 O O . VAL A 1 91 ? 1.960 -8.265 -18.599 1.00 94.50 91 VAL A O 1
ATOM 733 N N . PHE A 1 92 ? 3.957 -7.324 -18.186 1.00 92.69 92 PHE A N 1
ATOM 734 C CA . PHE A 1 92 ? 3.855 -7.380 -16.728 1.00 92.69 92 PHE A CA 1
ATOM 735 C C . PHE A 1 92 ? 2.721 -6.496 -16.183 1.00 92.69 92 PHE A C 1
ATOM 737 O O . PHE A 1 92 ? 1.911 -6.963 -15.388 1.00 92.69 92 PHE A O 1
ATOM 744 N N . ILE A 1 93 ? 2.588 -5.263 -16.678 1.00 93.81 93 ILE A N 1
ATOM 745 C CA . ILE A 1 93 ? 1.462 -4.382 -16.324 1.00 93.81 93 ILE A CA 1
ATOM 746 C C . ILE A 1 93 ? 0.134 -4.999 -16.779 1.00 93.81 93 ILE A C 1
ATOM 748 O O . ILE A 1 93 ? -0.847 -5.022 -16.032 1.00 93.81 93 ILE A O 1
ATOM 752 N N . LEU A 1 94 ? 0.090 -5.542 -18.002 1.00 94.88 94 LEU A N 1
ATOM 753 C CA . LEU A 1 94 ? -1.120 -6.138 -18.568 1.00 94.88 94 LEU A CA 1
ATOM 754 C C . LEU A 1 94 ? -1.639 -7.299 -17.706 1.00 94.88 94 LEU A C 1
ATOM 756 O O . LEU A 1 94 ? -2.831 -7.353 -17.408 1.00 94.88 94 LEU A O 1
ATOM 760 N N . ILE A 1 95 ? -0.764 -8.224 -17.297 1.00 94.50 95 ILE A N 1
ATOM 761 C CA . ILE A 1 95 ? -1.189 -9.417 -16.554 1.00 94.50 95 ILE A CA 1
ATOM 762 C C . ILE A 1 95 ? -1.716 -9.063 -15.157 1.00 94.50 95 ILE A C 1
ATOM 764 O O . ILE A 1 95 ? -2.726 -9.624 -14.729 1.00 94.50 95 ILE A O 1
ATOM 768 N N . ILE A 1 96 ? -1.096 -8.089 -14.482 1.00 91.81 96 ILE A N 1
ATOM 769 C CA . ILE A 1 96 ? -1.542 -7.621 -13.162 1.00 91.81 96 ILE A CA 1
ATOM 770 C C . ILE A 1 96 ? -2.856 -6.846 -13.285 1.00 91.81 96 ILE A C 1
ATOM 772 O O . ILE A 1 96 ? -3.786 -7.096 -12.519 1.00 91.81 96 ILE A O 1
ATOM 776 N N . THR A 1 97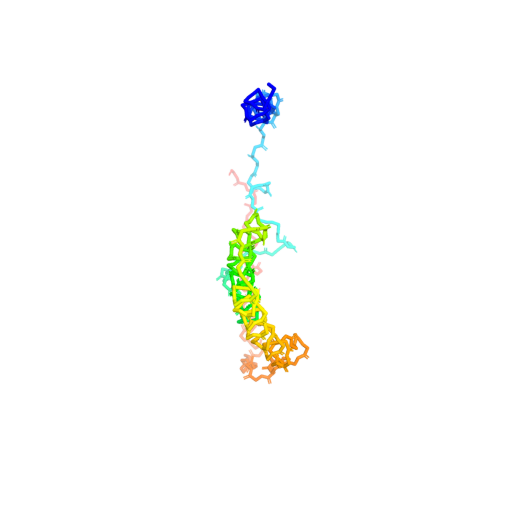 ? -2.991 -5.997 -14.308 1.00 91.81 97 THR A N 1
ATOM 777 C CA . THR A 1 97 ? -4.235 -5.263 -14.591 1.00 91.81 97 THR A CA 1
ATOM 778 C C . THR A 1 97 ? -5.413 -6.213 -14.823 1.00 91.81 97 THR A C 1
ATOM 780 O O . THR A 1 97 ? -6.507 -5.982 -14.310 1.00 91.81 97 THR A O 1
ATOM 783 N N . VAL A 1 98 ? -5.208 -7.315 -15.552 1.00 92.75 98 VAL A N 1
ATOM 784 C CA . VAL A 1 98 ? -6.253 -8.334 -15.755 1.00 92.75 98 VAL A CA 1
ATOM 785 C C . VAL A 1 98 ? -6.635 -9.010 -14.433 1.00 92.75 98 VAL A C 1
ATOM 787 O O . VAL A 1 98 ? -7.825 -9.181 -14.167 1.00 92.75 98 VAL A O 1
ATOM 790 N N . GLY A 1 99 ? -5.658 -9.341 -13.582 1.00 89.19 99 GLY A N 1
ATOM 791 C CA . GLY A 1 99 ? -5.915 -9.874 -12.239 1.00 89.19 99 GLY A CA 1
ATOM 792 C C . GLY A 1 99 ? -6.708 -8.903 -11.357 1.00 89.19 99 GLY A C 1
ATOM 793 O O . GLY A 1 99 ? -7.663 -9.308 -10.697 1.00 89.19 99 GLY A O 1
ATOM 794 N N . PHE A 1 100 ? -6.379 -7.609 -11.415 1.00 88.75 100 PHE A N 1
ATOM 795 C CA . PHE A 1 100 ? -7.099 -6.547 -10.709 1.00 88.75 100 PHE A CA 1
ATOM 796 C C . PHE A 1 100 ? -8.554 -6.428 -11.179 1.00 88.75 100 PHE A C 1
ATOM 798 O O . PHE A 1 100 ? -9.472 -6.390 -10.362 1.00 88.75 100 PHE A O 1
ATOM 805 N N . ILE A 1 101 ? -8.785 -6.422 -12.496 1.00 89.56 101 ILE A N 1
ATOM 806 C CA . ILE A 1 101 ? -10.136 -6.353 -13.069 1.00 89.56 101 ILE A CA 1
ATOM 807 C C . ILE A 1 101 ? -10.965 -7.581 -12.672 1.00 89.56 101 ILE A C 1
ATOM 809 O O . ILE A 1 101 ? -12.146 -7.437 -12.360 1.00 89.56 101 ILE A O 1
ATOM 813 N N . TYR A 1 102 ? -10.369 -8.777 -12.658 1.00 88.56 102 TYR A N 1
ATOM 814 C CA . TYR A 1 102 ? -11.058 -10.003 -12.250 1.00 88.56 102 TYR A CA 1
ATOM 815 C C . TYR A 1 102 ? -11.533 -9.941 -10.791 1.00 88.56 102 TYR A C 1
ATOM 817 O O . TYR A 1 102 ? -12.675 -10.296 -10.489 1.00 88.56 102 TYR A O 1
ATOM 825 N N . GLU A 1 103 ? -10.684 -9.444 -9.893 1.00 83.69 103 GLU A N 1
ATOM 826 C CA . GLU A 1 103 ? -11.028 -9.314 -8.478 1.00 83.69 103 GLU A CA 1
ATOM 827 C C . GLU A 1 103 ? -12.088 -8.224 -8.243 1.00 83.69 103 GLU A C 1
ATOM 829 O O . GLU A 1 103 ? -12.989 -8.406 -7.430 1.00 83.69 103 GLU A O 1
ATOM 834 N N . LEU A 1 104 ? -12.059 -7.126 -9.010 1.00 79.31 104 LEU A N 1
ATOM 835 C CA . LEU A 1 104 ? -13.101 -6.090 -8.967 1.00 79.31 104 LEU A CA 1
ATOM 836 C C . LEU A 1 104 ? -14.446 -6.560 -9.536 1.00 79.31 104 LEU A C 1
ATOM 838 O O . LEU A 1 104 ? -15.501 -6.144 -9.058 1.00 79.31 104 LEU A O 1
ATOM 842 N N . ALA A 1 105 ? -14.422 -7.393 -10.579 1.00 77.00 105 ALA A N 1
ATOM 843 C CA . ALA A 1 105 ? -15.627 -7.948 -11.192 1.00 77.00 105 ALA A CA 1
ATOM 844 C C . ALA A 1 105 ? -16.258 -9.053 -10.330 1.00 77.00 105 ALA A C 1
ATOM 846 O O . ALA A 1 105 ? -17.467 -9.299 -10.402 1.00 77.00 105 ALA A O 1
ATOM 847 N N . SER A 1 106 ? -15.449 -9.708 -9.497 1.00 67.62 106 SER A N 1
ATOM 848 C CA . SER A 1 106 ? -15.924 -10.639 -8.487 1.00 67.62 106 SER A CA 1
ATOM 849 C C . SER A 1 106 ? -16.778 -9.857 -7.486 1.00 67.62 106 SER A C 1
ATOM 851 O O . SER A 1 106 ? -16.289 -9.009 -6.749 1.00 67.62 106 SER A O 1
ATOM 853 N N . ASN A 1 107 ? -18.086 -10.130 -7.470 1.00 58.62 107 ASN A N 1
ATOM 854 C CA . ASN A 1 107 ? -19.128 -9.461 -6.665 1.00 58.62 107 ASN A CA 1
ATOM 855 C C . ASN A 1 107 ? -18.957 -9.630 -5.127 1.00 58.62 107 ASN A C 1
ATOM 857 O O . ASN A 1 107 ? -19.914 -9.583 -4.362 1.00 58.62 107 ASN A O 1
ATOM 861 N N . VAL A 1 108 ? -17.734 -9.867 -4.654 1.00 55.81 108 VAL A N 1
ATOM 862 C CA . VAL A 1 108 ? -17.337 -10.058 -3.254 1.00 55.81 108 VAL A CA 1
ATOM 863 C C . VAL A 1 108 ? -17.318 -8.727 -2.482 1.00 55.81 108 VAL A C 1
ATOM 865 O O . VAL A 1 108 ? -17.351 -8.717 -1.252 1.00 55.81 108 VAL A O 1
ATOM 868 N N . LEU A 1 109 ? -17.326 -7.595 -3.191 1.00 56.28 109 LEU A N 1
ATOM 869 C CA . LEU A 1 109 ? -17.469 -6.246 -2.630 1.00 56.28 109 LEU A CA 1
ATOM 870 C C . LEU A 1 109 ? -18.932 -5.817 -2.410 1.00 56.28 109 LEU A C 1
ATOM 872 O O . LEU A 1 109 ? -19.175 -4.683 -2.002 1.00 56.28 109 LEU A O 1
ATOM 876 N N . ASP A 1 110 ? -19.916 -6.686 -2.666 1.00 57.00 110 ASP A N 1
ATOM 877 C CA . ASP A 1 110 ? -21.332 -6.353 -2.495 1.00 57.00 110 ASP A CA 1
ATOM 878 C C . ASP A 1 110 ? -21.740 -6.484 -1.015 1.00 57.00 110 ASP A C 1
ATOM 880 O O . ASP A 1 110 ? -22.352 -7.459 -0.571 1.00 57.00 110 ASP A O 1
ATOM 884 N N . TYR A 1 111 ? -21.385 -5.469 -0.221 1.00 57.84 111 TYR A N 1
ATOM 885 C CA . TYR A 1 111 ? -21.716 -5.348 1.207 1.00 57.84 111 TYR A CA 1
ATOM 886 C C . TYR A 1 111 ? -23.237 -5.342 1.495 1.00 57.84 111 TYR A C 1
ATOM 888 O O . TYR A 1 111 ? -23.644 -5.327 2.657 1.00 57.84 111 TYR A O 1
ATOM 896 N N . ALA A 1 112 ? -24.089 -5.349 0.461 1.00 57.28 112 ALA A N 1
ATOM 897 C CA . ALA A 1 112 ? -25.533 -5.153 0.557 1.00 57.28 112 ALA A CA 1
ATOM 898 C C . ALA A 1 112 ? -26.391 -6.436 0.522 1.00 57.28 112 ALA A C 1
ATOM 900 O O . ALA A 1 112 ? -27.606 -6.345 0.707 1.00 57.28 112 ALA A O 1
ATOM 901 N N . LYS A 1 113 ? -25.829 -7.638 0.326 1.00 49.41 113 LYS A N 1
ATOM 902 C CA . LYS A 1 113 ? -26.613 -8.890 0.387 1.00 49.41 113 LYS A CA 1
ATOM 903 C C . LYS A 1 113 ? -26.232 -9.726 1.590 1.00 49.41 113 LYS A C 1
ATOM 905 O O . LYS A 1 113 ? -25.489 -10.697 1.507 1.00 49.41 113 LYS A O 1
ATOM 910 N N . THR A 1 114 ? -26.818 -9.382 2.724 1.00 49.25 114 THR A N 1
ATOM 911 C CA . THR A 1 114 ? -26.744 -10.210 3.921 1.00 49.25 114 THR A CA 1
ATOM 912 C C . THR A 1 114 ? -27.794 -11.325 3.855 1.00 49.25 114 THR A C 1
ATOM 914 O O . THR A 1 114 ? -28.982 -11.037 3.989 1.00 49.25 114 THR A O 1
ATOM 917 N N . PRO A 1 115 ? -27.432 -12.620 3.801 1.00 58.12 115 PRO A N 1
ATOM 918 C CA . PRO A 1 115 ? -28.284 -13.670 4.340 1.00 58.12 115 PRO A CA 1
ATOM 919 C C . PRO A 1 115 ? -28.089 -13.730 5.867 1.00 58.12 115 PRO A C 1
ATOM 921 O O . PRO A 1 115 ? -27.722 -14.757 6.425 1.00 58.12 115 PRO A O 1
ATOM 924 N N . SER A 1 116 ? -28.337 -12.619 6.574 1.00 53.78 116 SER A N 1
ATOM 925 C CA . SER A 1 116 ? -28.420 -12.579 8.046 1.00 53.78 116 SER A CA 1
ATOM 926 C C . SER A 1 116 ? -29.884 -12.687 8.464 1.00 53.78 116 SER A C 1
ATOM 928 O O . SER A 1 116 ? -30.451 -11.790 9.079 1.00 53.78 116 SER A O 1
ATOM 930 N N . SER A 1 117 ? -30.540 -13.769 8.049 1.00 57.53 117 SER A N 1
ATOM 931 C CA . SER A 1 117 ? -31.951 -14.026 8.366 1.00 57.53 117 SER A CA 1
ATOM 932 C C . SER A 1 117 ? -32.253 -15.524 8.501 1.00 57.53 117 SER A C 1
ATOM 934 O O . SER A 1 117 ? -33.339 -15.984 8.176 1.00 57.53 117 SER A O 1
ATOM 936 N N . LYS A 1 118 ? -31.288 -16.339 8.952 1.00 52.09 118 LYS A N 1
ATOM 937 C CA . LYS A 1 118 ? -31.560 -17.744 9.336 1.00 52.09 118 LYS A CA 1
ATOM 938 C C . LYS A 1 118 ? -30.829 -18.203 10.595 1.00 52.09 118 LYS A C 1
ATOM 940 O O . LYS A 1 118 ? -30.563 -19.385 10.765 1.00 52.09 118 LYS A O 1
ATOM 945 N N . ILE A 1 119 ? -30.533 -17.280 11.502 1.00 55.12 119 ILE A N 1
ATOM 946 C CA . ILE A 1 119 ? -30.217 -17.635 12.889 1.00 55.12 119 ILE A CA 1
ATOM 947 C C . ILE A 1 119 ? -31.151 -16.810 13.769 1.00 55.12 119 ILE A C 1
ATOM 949 O O . ILE A 1 119 ? -30.744 -15.885 14.460 1.00 55.12 119 ILE A O 1
ATOM 953 N N . THR A 1 120 ? -32.446 -17.101 13.677 1.00 58.50 120 THR A N 1
ATOM 954 C CA . THR A 1 120 ? -33.381 -16.749 14.744 1.00 58.50 120 THR A CA 1
ATOM 955 C C . THR A 1 120 ? -33.223 -17.844 15.796 1.00 58.50 120 THR A C 1
ATOM 957 O O . THR A 1 120 ? -33.634 -18.976 15.525 1.00 58.50 120 THR A O 1
ATOM 960 N N . PRO A 1 121 ? -32.600 -17.591 16.962 1.00 61.41 121 PRO A N 1
ATOM 961 C CA . PRO A 1 121 ? -32.730 -18.529 18.064 1.00 61.41 121 PRO A CA 1
ATOM 962 C C . PRO A 1 121 ? -34.228 -18.662 18.382 1.00 61.41 121 PRO A C 1
ATOM 964 O O . PRO A 1 121 ? -34.942 -17.653 18.360 1.00 61.41 121 PRO A O 1
ATOM 967 N N . PRO A 1 122 ? -34.739 -19.882 18.619 1.00 68.06 122 PRO A N 1
ATOM 968 C CA . PRO A 1 122 ? -36.146 -20.085 18.936 1.00 68.06 122 PRO A CA 1
ATOM 969 C C . PRO A 1 122 ? -36.529 -19.174 20.101 1.00 68.06 122 PRO A C 1
ATOM 971 O O . PRO A 1 122 ? -35.825 -19.127 21.111 1.00 68.06 122 PRO A O 1
ATOM 974 N N . ASN A 1 123 ? -37.618 -18.421 19.925 1.00 64.75 123 ASN A N 1
ATOM 975 C CA . ASN A 1 123 ? -38.114 -17.475 20.917 1.00 64.75 123 ASN A CA 1
ATOM 976 C C . ASN A 1 123 ? -38.240 -18.198 22.271 1.00 64.75 123 ASN A C 1
ATOM 978 O O . ASN A 1 123 ? -39.029 -19.146 22.367 1.00 64.75 123 ASN A O 1
ATOM 982 N N . PRO A 1 124 ? -37.457 -17.831 23.302 1.00 67.31 124 PRO A N 1
ATOM 983 C CA . PRO A 1 124 ? -37.598 -18.461 24.601 1.00 67.31 124 PRO A CA 1
ATOM 984 C C . PRO A 1 124 ? -39.027 -18.212 25.111 1.00 67.31 124 PRO A C 1
ATOM 986 O O . PRO A 1 124 ? -39.559 -17.115 24.921 1.00 67.31 124 PRO A O 1
ATOM 989 N N . PRO A 1 125 ? -39.675 -19.195 25.766 1.00 77.19 125 PRO A N 1
ATOM 990 C CA . PRO A 1 125 ? -41.005 -19.001 26.333 1.00 77.19 125 PRO A CA 1
ATOM 991 C C . PRO A 1 125 ? -41.003 -17.731 27.181 1.00 77.19 125 PRO A C 1
ATOM 993 O O . PRO A 1 125 ? -40.107 -17.568 28.011 1.00 77.19 125 PRO A O 1
ATOM 996 N N . ARG A 1 126 ? -41.981 -16.833 26.994 1.00 69.31 126 ARG A N 1
ATOM 997 C CA . ARG A 1 126 ? -42.060 -15.522 27.679 1.00 69.31 126 ARG A CA 1
ATOM 998 C C . ARG A 1 126 ? -41.776 -15.597 29.189 1.00 69.31 126 ARG A C 1
ATOM 1000 O O . ARG A 1 126 ? -41.188 -14.677 29.747 1.00 69.31 126 ARG A O 1
ATOM 1007 N N . ALA A 1 127 ? -42.118 -16.715 29.831 1.00 66.31 127 ALA A N 1
ATOM 1008 C CA . ALA A 1 127 ? -41.806 -17.005 31.230 1.00 66.31 127 ALA A CA 1
ATOM 1009 C C . ALA A 1 127 ? -40.301 -16.942 31.572 1.00 66.31 127 ALA A C 1
ATOM 1011 O O . ALA A 1 127 ? -39.942 -16.451 32.638 1.00 66.31 127 ALA A O 1
ATOM 1012 N N . LYS A 1 128 ? -39.413 -17.383 30.672 1.00 67.88 128 LYS A N 1
ATOM 1013 C CA . LYS A 1 128 ? -37.954 -17.404 30.871 1.00 67.88 128 LYS A CA 1
ATOM 1014 C C . LYS A 1 128 ? -37.335 -16.006 30.770 1.00 67.88 128 LYS A C 1
ATOM 1016 O O . LYS A 1 128 ? -36.421 -15.694 31.527 1.00 67.88 128 LYS A O 1
ATOM 1021 N N . LEU A 1 129 ? -37.879 -15.153 29.897 1.00 69.75 129 LEU A N 1
ATOM 1022 C CA . LEU A 1 129 ? -37.481 -13.744 29.792 1.00 69.75 129 LEU A CA 1
ATOM 1023 C C . LEU A 1 129 ? -37.910 -12.960 31.043 1.00 69.75 129 LEU A C 1
ATOM 1025 O O . LEU A 1 129 ? -37.114 -12.242 31.641 1.00 69.75 129 LEU A O 1
ATOM 1029 N N . LEU A 1 130 ? -39.155 -13.164 31.483 1.00 68.94 130 LEU A N 1
ATOM 1030 C CA . LEU A 1 130 ? -39.702 -12.532 32.685 1.00 68.94 130 LEU A CA 1
ATOM 1031 C C . LEU A 1 130 ? -38.982 -12.985 33.962 1.00 68.94 130 LEU A C 1
ATOM 1033 O O . LEU A 1 130 ? -38.788 -12.178 34.866 1.00 68.94 130 LEU A O 1
ATOM 1037 N N . ALA A 1 131 ? -38.558 -14.249 34.039 1.00 67.81 131 ALA A N 1
ATOM 1038 C CA . ALA A 1 131 ? -37.755 -14.753 35.152 1.00 67.81 131 ALA A CA 1
ATOM 1039 C C . ALA A 1 131 ? -36.375 -14.074 35.224 1.00 67.81 131 ALA A C 1
ATOM 1041 O O . ALA A 1 131 ? -35.944 -13.691 36.308 1.00 67.81 131 ALA A O 1
ATOM 1042 N N . GLY A 1 132 ? -35.716 -13.861 34.077 1.00 69.12 132 GLY A N 1
ATOM 1043 C CA . GLY A 1 132 ? -34.435 -13.147 34.010 1.00 69.12 132 GLY A CA 1
ATOM 1044 C C . GLY A 1 132 ? -34.537 -11.690 34.476 1.00 69.12 132 GLY A C 1
ATOM 1045 O O . GLY A 1 132 ? -33.719 -11.243 35.275 1.00 69.12 132 GLY A O 1
ATOM 1046 N N . ILE A 1 133 ? -35.586 -10.977 34.052 1.00 68.69 133 ILE A N 1
ATOM 1047 C CA . ILE A 1 133 ? -35.838 -9.581 34.457 1.00 68.69 133 ILE A CA 1
ATOM 1048 C C . ILE A 1 133 ? -36.173 -9.489 35.952 1.00 68.69 133 ILE A C 1
ATOM 1050 O O . ILE A 1 133 ? -35.692 -8.593 36.644 1.00 68.69 133 ILE A O 1
ATOM 1054 N N . ARG A 1 134 ? -36.963 -10.437 36.476 1.00 69.69 134 ARG A N 1
ATOM 1055 C CA . ARG A 1 134 ? -37.331 -10.472 37.898 1.00 69.69 134 ARG A CA 1
ATOM 1056 C C . ARG A 1 134 ? -36.102 -10.622 38.799 1.00 69.69 134 ARG A C 1
ATOM 1058 O O . ARG A 1 134 ? -36.016 -9.935 39.808 1.00 69.69 134 ARG A O 1
ATOM 1065 N N . ASN A 1 135 ? -35.144 -11.459 38.399 1.00 64.75 135 ASN A N 1
ATOM 1066 C CA . ASN A 1 135 ? -33.905 -11.672 39.150 1.00 64.75 135 ASN A CA 1
ATOM 1067 C C . ASN A 1 135 ? -32.965 -10.456 39.093 1.00 64.75 135 ASN A C 1
ATOM 1069 O O . ASN A 1 135 ? -32.276 -10.166 40.070 1.00 64.75 135 ASN A O 1
ATOM 1073 N N . TYR A 1 136 ? -32.970 -9.715 37.980 1.00 61.66 136 TYR A N 1
ATOM 1074 C CA . TYR A 1 136 ? -32.180 -8.491 37.824 1.00 61.66 136 TYR A CA 1
ATOM 1075 C C . TYR A 1 136 ? -32.697 -7.348 38.716 1.00 61.66 136 TYR A C 1
ATOM 1077 O O . TYR A 1 136 ? -31.918 -6.670 39.383 1.00 61.66 136 TYR A O 1
ATOM 1085 N N . SER A 1 137 ? -34.023 -7.195 38.807 1.00 61.12 137 SER A N 1
ATOM 1086 C CA . SER A 1 137 ? -34.670 -6.219 39.697 1.00 61.12 137 SER A CA 1
ATOM 1087 C C . SER A 1 137 ? -34.366 -6.454 41.180 1.00 61.12 137 SER A C 1
ATOM 1089 O O . SER A 1 137 ? -34.407 -5.503 41.955 1.00 61.12 137 SER A O 1
ATOM 1091 N N . THR A 1 138 ? -34.095 -7.695 41.593 1.00 57.97 138 THR A N 1
ATOM 1092 C CA . THR A 1 138 ? -33.778 -8.028 42.992 1.00 57.97 138 THR A CA 1
ATOM 1093 C C . THR A 1 138 ? -32.298 -7.862 43.340 1.00 57.97 138 THR A C 1
ATOM 1095 O O . THR A 1 138 ? -31.969 -7.772 44.518 1.00 57.97 138 THR A O 1
ATOM 1098 N N . SER A 1 139 ? -31.398 -7.791 42.350 1.00 54.06 139 SER A N 1
ATOM 1099 C CA . SER A 1 139 ? -29.966 -7.532 42.581 1.00 54.06 139 SER A CA 1
ATOM 1100 C C . SER A 1 139 ? -29.599 -6.045 42.591 1.00 54.06 139 SER A C 1
ATOM 1102 O O . SER A 1 139 ? -28.568 -5.685 43.146 1.00 54.06 139 SER A O 1
ATOM 1104 N N . SER A 1 140 ? -30.434 -5.169 42.016 1.00 55.12 140 SER A N 1
ATOM 1105 C CA . SER A 1 140 ? -30.227 -3.711 42.030 1.00 55.12 140 SER A CA 1
ATOM 1106 C C . SER A 1 140 ? -30.728 -3.019 43.307 1.00 55.12 140 SER A C 1
ATOM 1108 O O . SER A 1 140 ? -30.655 -1.798 43.401 1.00 55.12 140 SER A O 1
ATOM 1110 N N . SER A 1 141 ? -31.260 -3.767 44.281 1.00 50.06 141 SER A N 1
ATOM 1111 C CA . SER A 1 141 ? -31.789 -3.245 45.552 1.00 50.06 141 SER A CA 1
ATOM 1112 C C . SER A 1 141 ? -30.967 -3.677 46.776 1.00 50.06 141 SER A C 1
ATOM 1114 O O . SER A 1 141 ? -31.536 -3.976 47.825 1.00 50.06 141 SER A O 1
ATOM 1116 N N . LEU A 1 142 ? -29.635 -3.725 46.654 1.00 48.44 142 LEU A N 1
ATOM 1117 C CA . LEU A 1 142 ? -28.716 -3.726 47.801 1.00 48.44 142 LEU A CA 1
ATOM 1118 C C . LEU A 1 142 ? -28.114 -2.317 47.951 1.00 48.44 142 LEU A C 1
ATOM 1120 O O . LEU A 1 142 ? -27.740 -1.712 46.946 1.00 48.44 142 LEU A O 1
ATOM 1124 N N . PRO A 1 143 ? -28.101 -1.754 49.172 1.00 47.09 143 PRO A N 1
ATOM 1125 C CA . PRO A 1 143 ? -27.977 -0.324 49.387 1.00 47.09 143 PRO A CA 1
ATOM 1126 C C . PRO A 1 143 ? -26.540 0.161 49.204 1.00 47.09 143 PRO A C 1
ATOM 1128 O O . PRO A 1 143 ? -25.572 -0.495 49.580 1.00 47.09 143 PRO A O 1
ATOM 1131 N N . SER A 1 144 ? -26.433 1.379 48.686 1.00 50.25 144 SER A N 1
ATOM 1132 C CA . SER A 1 144 ? -25.290 2.259 48.871 1.00 50.25 144 SER A CA 1
ATOM 1133 C C . SER A 1 144 ? -25.040 2.486 50.369 1.00 50.25 144 SER A C 1
ATOM 1135 O O . SER A 1 144 ? -25.710 3.322 50.974 1.00 50.25 144 SER A O 1
ATOM 1137 N N . SER A 1 145 ? -24.101 1.757 50.973 1.00 41.56 145 SER A N 1
ATOM 1138 C CA . SER A 1 145 ? -23.503 2.117 52.268 1.00 41.56 145 SER A CA 1
ATOM 1139 C C . SER A 1 145 ? -22.323 1.205 52.612 1.00 41.56 145 SER A C 1
ATOM 1141 O O . SER A 1 145 ? -22.549 0.111 53.126 1.00 41.56 145 SER A O 1
ATOM 1143 N N . THR A 1 146 ? -21.108 1.664 52.291 1.00 36.31 146 THR A N 1
ATOM 1144 C CA . THR A 1 146 ? -19.884 1.805 53.124 1.00 36.31 146 THR A CA 1
ATOM 1145 C C . THR A 1 146 ? -18.660 1.822 52.228 1.00 36.31 146 THR A C 1
ATOM 1147 O O . THR A 1 146 ? -18.549 0.889 51.402 1.00 36.31 146 THR A O 1
#

Sequence (146 aa):
MLLFFILFVPLFVLILLGVHMLVATSNPDAAKVSPYECGMNSVSDARQKFQVSFFLVALLFIVFDLEILFLYPLTVSLYHISLFGFWIAMVFILIITVGFIYELASNVLDYAKTPSSKITPPNPPRAKLLAGIRNYSTSSSLPSST

Secondary structure (DSSP, 8-state):
-HHHHHHHHHHHHHHHHHHHHHHS-----HHHHS---SSS---S-------THHHHHHHHHHHHHHHHHHHHHHHHTGGG--HHHHHHHHHHHHHHHHHHHHHHHSGGG-TT-----S-------HHHHHHHHHHHHHHS-S----

Foldseek 3Di:
DVVCCVPVVVVVVVVVVVVCVVPPDDDDDPVNPDDDDPPDDDPDDPDDDDQCVVVLVVVLVVLVVVLVVVVVVCVVCVVVDDVVSVVVNVVSVVVSVVVVVVSVVPCSPVPPDDPPPPPPPPDDDVVVVVVVVVVVVVVVPDDPDD

Radius of gyration: 29.29 Å; chains: 1; bounding box: 62×39×80 Å

pLDDT: mean 78.67, std 15.31, range [36.31, 97.0]

Organism: Funneliformis mosseae (NCBI:txid27381)